Protein AF-A0A9W4T9F5-F1 (afdb_monomer)

Structure (mmCIF, N/CA/C/O backbone):
data_AF-A0A9W4T9F5-F1
#
_entry.id   AF-A0A9W4T9F5-F1
#
loop_
_atom_site.group_PDB
_atom_site.id
_atom_site.type_symbol
_atom_site.label_atom_id
_atom_site.label_alt_id
_atom_site.label_comp_id
_atom_site.label_asym_id
_atom_site.label_entity_id
_atom_site.label_seq_id
_atom_site.pdbx_PDB_ins_code
_atom_site.Cartn_x
_atom_site.Cartn_y
_atom_site.Cartn_z
_atom_site.occupancy
_atom_site.B_iso_or_equiv
_atom_site.auth_seq_id
_atom_site.auth_comp_id
_atom_site.auth_asym_id
_atom_site.auth_atom_id
_atom_site.pdbx_PDB_model_num
ATOM 1 N N . LEU A 1 1 ? -12.898 -2.726 -0.634 1.00 75.88 1 LEU A N 1
ATOM 2 C CA . LEU A 1 1 ? -12.450 -2.211 -1.949 1.00 75.88 1 LEU A CA 1
ATOM 3 C C . LEU A 1 1 ? -10.954 -2.433 -2.067 1.00 75.88 1 LEU A C 1
ATOM 5 O O . LEU A 1 1 ? -10.260 -2.231 -1.074 1.00 75.88 1 LEU A O 1
ATOM 9 N N . GLY A 1 2 ? -10.455 -2.837 -3.228 1.00 84.75 2 GLY A N 1
ATOM 10 C CA . GLY A 1 2 ? -9.017 -2.864 -3.426 1.00 84.75 2 GLY A CA 1
ATOM 11 C C . GLY A 1 2 ? -8.603 -2.886 -4.880 1.00 84.75 2 GLY A C 1
ATOM 12 O O . GLY A 1 2 ? -9.428 -3.102 -5.768 1.00 84.75 2 GLY A O 1
ATOM 13 N N . LEU A 1 3 ? -7.330 -2.574 -5.086 1.00 84.75 3 LEU A N 1
ATOM 14 C CA . LEU A 1 3 ? -6.757 -2.304 -6.392 1.00 84.75 3 LEU A CA 1
ATOM 15 C C . LEU A 1 3 ? -5.513 -3.162 -6.604 1.00 84.75 3 LEU A C 1
ATOM 17 O O . LEU A 1 3 ? -4.684 -3.329 -5.704 1.00 84.75 3 LEU A O 1
ATOM 21 N N . LYS A 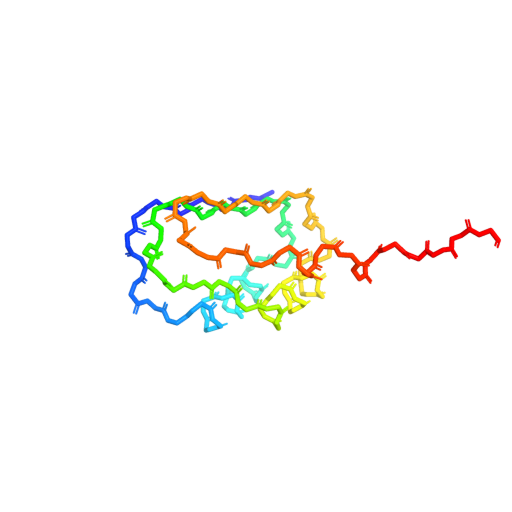1 4 ? -5.389 -3.711 -7.810 1.00 85.56 4 LYS A N 1
ATOM 22 C CA . LYS A 1 4 ? -4.242 -4.507 -8.233 1.00 85.56 4 LYS A CA 1
ATOM 23 C C . LYS A 1 4 ? -3.719 -3.972 -9.555 1.00 85.56 4 LYS A C 1
ATOM 25 O O . LYS A 1 4 ? -4.477 -3.859 -10.512 1.00 85.56 4 LYS A O 1
ATOM 30 N N . PHE A 1 5 ? -2.417 -3.733 -9.600 1.00 76.44 5 PHE A N 1
ATOM 31 C CA . PHE A 1 5 ? -1.698 -3.299 -10.787 1.00 76.44 5 PHE A CA 1
ATOM 32 C C . PHE A 1 5 ? -0.732 -4.385 -11.217 1.00 76.44 5 PHE A C 1
ATOM 34 O O . PHE A 1 5 ? -0.041 -4.973 -10.383 1.00 76.44 5 PHE A O 1
ATOM 41 N N . ILE A 1 6 ? -0.725 -4.656 -12.518 1.00 78.00 6 ILE A N 1
ATOM 42 C CA . ILE A 1 6 ? 0.130 -5.655 -13.148 1.00 78.00 6 ILE A CA 1
ATOM 43 C C . ILE A 1 6 ? 0.748 -5.010 -14.387 1.00 78.00 6 ILE A C 1
ATOM 45 O O . ILE A 1 6 ? 0.015 -4.576 -15.273 1.00 78.00 6 ILE A O 1
ATOM 49 N N . GLY A 1 7 ? 2.079 -4.974 -14.453 1.00 72.31 7 GLY A N 1
ATOM 50 C CA . GLY A 1 7 ? 2.829 -4.437 -15.593 1.00 72.31 7 GLY A CA 1
ATOM 51 C C . GLY A 1 7 ? 3.537 -3.117 -15.297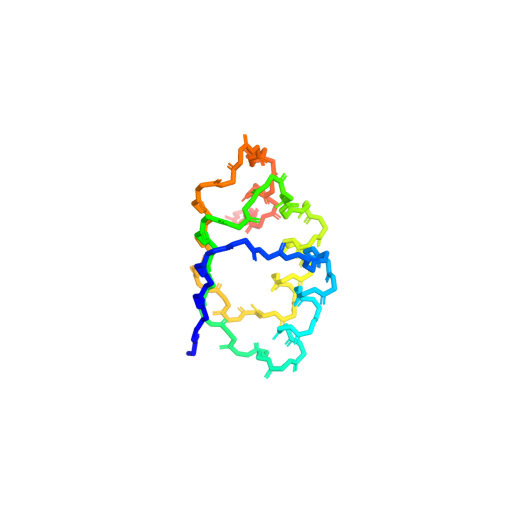 1.00 72.31 7 GLY A C 1
ATOM 52 O O . GLY A 1 7 ? 3.437 -2.578 -14.195 1.00 72.31 7 GLY A O 1
ATOM 53 N N . GLU A 1 8 ? 4.284 -2.618 -16.284 1.00 69.12 8 GLU A N 1
ATOM 54 C CA . GLU A 1 8 ? 5.091 -1.407 -16.134 1.00 69.12 8 GLU A CA 1
ATOM 55 C C . GLU A 1 8 ? 4.202 -0.171 -15.968 1.00 69.12 8 GLU A C 1
ATOM 57 O O . GLU A 1 8 ? 3.409 0.178 -16.843 1.00 69.12 8 GLU A O 1
ATOM 62 N N . ILE A 1 9 ? 4.349 0.505 -14.828 1.00 66.56 9 ILE A N 1
ATOM 63 C CA . ILE A 1 9 ? 3.710 1.792 -14.573 1.00 66.56 9 ILE A CA 1
ATOM 64 C C . ILE A 1 9 ? 4.733 2.868 -14.924 1.00 66.56 9 ILE A C 1
ATOM 66 O O . ILE A 1 9 ? 5.745 3.011 -14.244 1.00 66.56 9 ILE A O 1
ATOM 70 N N . ASN A 1 10 ? 4.461 3.633 -15.982 1.00 69.12 10 ASN A N 1
ATOM 71 C CA . ASN A 1 10 ? 5.336 4.730 -16.416 1.00 69.12 10 ASN A CA 1
ATOM 72 C C . ASN A 1 10 ? 4.992 6.079 -15.746 1.00 69.12 10 ASN A C 1
ATOM 74 O O . ASN A 1 10 ? 5.492 7.129 -16.141 1.00 69.12 10 ASN A O 1
ATOM 78 N N . ILE A 1 11 ? 4.114 6.048 -14.741 1.00 70.56 11 ILE A N 1
ATOM 79 C CA . ILE A 1 11 ? 3.724 7.192 -13.908 1.00 70.56 11 ILE A CA 1
ATOM 80 C C . ILE A 1 11 ? 4.636 7.222 -12.677 1.00 70.56 11 ILE A C 1
ATOM 82 O O . ILE A 1 11 ? 5.053 6.177 -12.175 1.00 70.56 11 ILE A O 1
ATOM 86 N N . GLU A 1 12 ? 4.973 8.414 -12.188 1.00 76.88 12 GLU A N 1
ATOM 87 C CA . GLU A 1 12 ? 5.687 8.545 -10.917 1.00 76.88 12 GLU A CA 1
ATOM 88 C C . GLU A 1 12 ? 4.852 7.973 -9.755 1.00 76.88 12 GLU A C 1
ATOM 90 O O . GLU A 1 12 ? 3.663 8.294 -9.650 1.00 76.88 12 GLU A O 1
ATOM 95 N N . PRO A 1 13 ? 5.441 7.124 -8.886 1.00 73.88 13 PRO A N 1
ATOM 96 C CA . PRO A 1 13 ? 4.706 6.466 -7.805 1.00 73.88 13 PRO A CA 1
ATOM 97 C C . PRO A 1 13 ? 3.982 7.452 -6.875 1.00 73.88 13 PRO A C 1
ATOM 99 O O . PRO A 1 13 ? 2.867 7.170 -6.438 1.00 73.88 13 PRO A O 1
ATOM 102 N N . ASP A 1 14 ? 4.581 8.618 -6.637 1.00 77.75 14 ASP A N 1
ATOM 103 C CA . ASP A 1 14 ? 4.072 9.715 -5.809 1.00 77.75 14 ASP A CA 1
ATOM 104 C C . ASP A 1 14 ? 2.731 10.251 -6.319 1.00 77.75 14 ASP A C 1
ATOM 106 O O . ASP A 1 14 ? 1.739 10.294 -5.585 1.00 77.75 14 ASP A O 1
ATOM 110 N N . VAL A 1 15 ? 2.697 10.618 -7.605 1.00 82.88 15 VAL A N 1
ATOM 111 C CA . VAL A 1 15 ? 1.501 11.134 -8.284 1.00 82.88 15 VAL A CA 1
ATOM 112 C C . VAL A 1 15 ? 0.404 10.084 -8.234 1.00 82.88 15 VAL A C 1
ATOM 114 O O . VAL A 1 15 ? -0.733 10.362 -7.858 1.00 82.88 15 VAL A O 1
ATOM 117 N N . TYR A 1 16 ? 0.772 8.852 -8.566 1.00 81.50 16 TYR A N 1
ATOM 118 C CA . TYR A 1 16 ? -0.153 7.738 -8.587 1.00 81.50 16 TYR A CA 1
ATOM 119 C C . TYR A 1 16 ? -0.780 7.475 -7.202 1.00 81.50 16 TYR A C 1
ATOM 121 O O . TYR A 1 16 ? -1.998 7.317 -7.103 1.00 81.50 16 TYR A O 1
ATOM 129 N N . ILE A 1 17 ? 0.018 7.451 -6.126 1.00 84.12 17 ILE A N 1
ATOM 130 C CA . ILE A 1 17 ? -0.494 7.203 -4.773 1.00 84.12 17 ILE A CA 1
ATOM 131 C C . ILE A 1 17 ? -1.444 8.312 -4.335 1.00 84.12 17 ILE A C 1
ATOM 133 O O . ILE A 1 17 ? -2.515 8.004 -3.814 1.00 84.12 17 ILE A O 1
ATOM 137 N N . SER A 1 18 ? -1.100 9.575 -4.598 1.00 86.38 18 SER A N 1
ATOM 138 C CA . SER A 1 18 ? -1.967 10.702 -4.250 1.00 86.38 18 SER A CA 1
ATOM 139 C C . SER A 1 18 ? -3.343 10.582 -4.913 1.00 86.38 18 SER A C 1
ATOM 141 O O . SER A 1 18 ? -4.368 10.722 -4.245 1.00 86.38 18 SER A O 1
ATOM 143 N N . GLU A 1 19 ? -3.383 10.255 -6.205 1.00 88.06 19 GLU A N 1
ATOM 144 C CA . GLU A 1 19 ? -4.641 10.138 -6.948 1.00 88.06 19 GLU A CA 1
ATOM 145 C C . GLU A 1 19 ? -5.479 8.935 -6.500 1.00 88.06 19 GLU A C 1
ATOM 147 O O . GLU A 1 19 ? -6.694 9.056 -6.324 1.00 88.06 19 GLU A O 1
ATOM 152 N N . VAL A 1 20 ? -4.849 7.787 -6.232 1.00 86.31 20 VAL A N 1
ATOM 153 C CA . VAL A 1 20 ? -5.562 6.616 -5.698 1.00 86.31 20 VAL A CA 1
ATOM 154 C C . VAL A 1 20 ? -6.149 6.895 -4.324 1.00 86.31 20 VAL A C 1
ATOM 156 O O . VAL A 1 20 ? -7.293 6.524 -4.071 1.00 86.31 20 VAL A O 1
ATOM 159 N N . CYS A 1 21 ? -5.403 7.562 -3.452 1.00 87.50 21 CYS A N 1
ATOM 160 C CA . CYS A 1 21 ? -5.874 7.948 -2.130 1.00 87.50 21 CYS A CA 1
ATOM 161 C C . CYS A 1 21 ? -7.098 8.872 -2.200 1.00 87.50 21 CYS A C 1
ATOM 163 O O . CYS A 1 21 ? -8.106 8.597 -1.549 1.00 87.50 21 CYS A O 1
ATOM 165 N N . LYS A 1 22 ? -7.064 9.894 -3.067 1.00 89.12 22 LYS A N 1
ATOM 166 C CA . LYS A 1 22 ? -8.204 10.801 -3.289 1.00 89.12 22 LYS A CA 1
ATOM 167 C C . LYS A 1 22 ? -9.427 10.078 -3.852 1.00 89.12 22 LYS A C 1
ATOM 169 O O . LYS A 1 22 ? -10.548 10.329 -3.417 1.00 89.12 22 LYS A O 1
ATOM 174 N N . ALA A 1 23 ? -9.224 9.187 -4.822 1.00 90.25 23 ALA A N 1
ATOM 175 C CA . ALA A 1 23 ? -10.314 8.463 -5.470 1.00 90.25 23 ALA A CA 1
ATOM 176 C C . ALA A 1 23 ? -10.892 7.341 -4.588 1.00 90.25 23 ALA A C 1
ATOM 178 O O . ALA A 1 23 ? -12.069 7.000 -4.702 1.00 90.25 23 ALA A O 1
ATOM 179 N N . CYS A 1 24 ? -10.067 6.737 -3.729 1.00 90.19 24 CYS A N 1
ATOM 180 C CA . CYS A 1 24 ? -10.394 5.539 -2.958 1.00 90.19 24 CYS A CA 1
ATOM 181 C C . CYS A 1 24 ? -9.999 5.668 -1.469 1.00 90.19 24 CYS A C 1
ATOM 183 O O . CYS A 1 24 ? -9.224 4.843 -0.985 1.00 90.19 24 CYS A O 1
ATOM 185 N N . PRO A 1 25 ? -10.590 6.585 -0.680 1.00 89.00 25 PRO A N 1
ATOM 186 C CA . PRO A 1 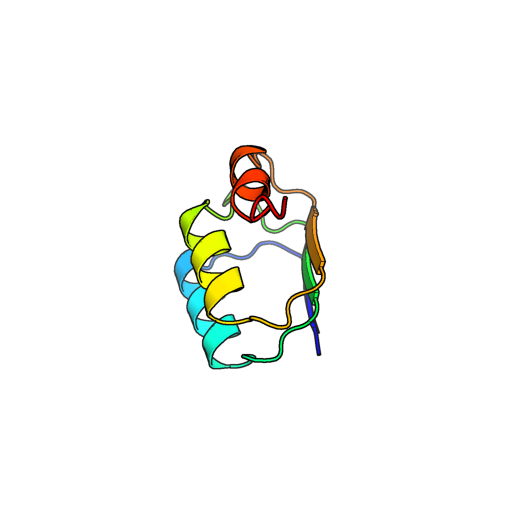25 ? -10.219 6.785 0.734 1.00 89.00 25 PRO A CA 1
ATOM 187 C C . PRO A 1 25 ? -10.495 5.561 1.635 1.00 89.00 25 PRO A C 1
ATOM 189 O O . PRO A 1 25 ? -9.925 5.398 2.710 1.00 89.00 25 PRO A O 1
ATOM 192 N N . ASN A 1 26 ? -11.365 4.645 1.194 1.00 89.56 26 ASN A N 1
ATOM 193 C CA . ASN A 1 26 ? -11.698 3.402 1.903 1.00 89.56 26 ASN A CA 1
ATOM 194 C C . ASN A 1 26 ? -10.961 2.170 1.349 1.00 89.56 26 ASN A C 1
ATOM 196 O O . ASN A 1 26 ? -11.462 1.041 1.444 1.00 89.56 26 ASN A O 1
ATOM 200 N N . LEU A 1 27 ? -9.801 2.367 0.718 1.00 91.00 27 LEU A N 1
ATOM 201 C CA . LEU A 1 27 ? -9.001 1.278 0.170 1.00 91.00 27 LEU A CA 1
ATOM 202 C C . LEU A 1 27 ? -8.591 0.306 1.283 1.00 91.00 27 LEU A C 1
ATOM 204 O O . LEU A 1 27 ? -8.039 0.710 2.297 1.00 91.00 27 LEU A O 1
ATOM 208 N N . GLN A 1 28 ? -8.860 -0.986 1.093 1.00 92.88 28 GLN A N 1
ATOM 209 C CA . GLN A 1 28 ? -8.532 -2.031 2.072 1.00 92.88 28 GLN A CA 1
ATOM 210 C C . GLN A 1 28 ? -7.330 -2.866 1.654 1.00 92.88 28 GLN A C 1
ATOM 212 O O . GLN A 1 28 ? -6.640 -3.427 2.504 1.00 92.88 28 GLN A O 1
ATOM 217 N N . TRP A 1 29 ? -7.078 -2.980 0.354 1.00 90.38 29 TRP A N 1
ATOM 218 C CA . TRP A 1 29 ? -5.914 -3.683 -0.154 1.00 90.38 29 TRP A CA 1
ATOM 219 C C . TRP A 1 29 ? -5.398 -3.045 -1.441 1.00 90.38 29 TRP A C 1
ATOM 221 O O . TRP A 1 29 ? -6.181 -2.642 -2.302 1.00 90.38 29 TRP A O 1
ATOM 231 N N . LEU A 1 30 ? -4.075 -2.970 -1.558 1.00 86.75 30 LEU A N 1
ATOM 232 C CA . LEU A 1 30 ? -3.363 -2.444 -2.715 1.00 86.75 30 LEU A CA 1
ATOM 233 C C . LEU A 1 30 ? -2.236 -3.400 -3.098 1.00 86.75 30 LEU A C 1
ATOM 235 O O . LEU A 1 30 ? -1.479 -3.850 -2.236 1.00 86.75 30 LEU A O 1
ATOM 239 N N . SER A 1 31 ? -2.128 -3.719 -4.385 1.00 85.38 31 SER A N 1
ATOM 240 C CA . SER A 1 31 ? -1.092 -4.607 -4.902 1.00 85.38 31 SER A CA 1
ATOM 241 C C . SER A 1 31 ? -0.410 -4.025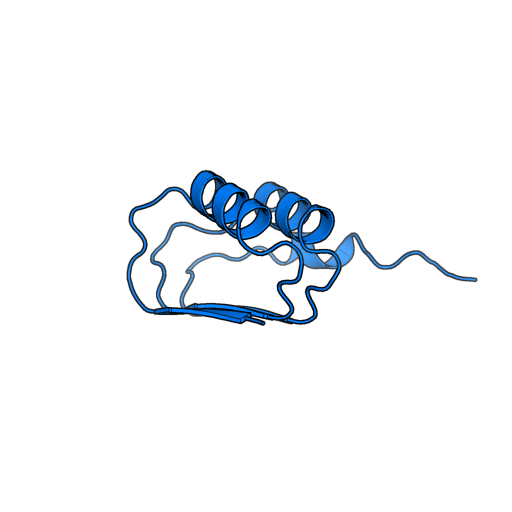 -6.132 1.00 85.38 31 SER A C 1
ATOM 243 O O . SER A 1 31 ? -1.080 -3.682 -7.101 1.00 85.38 31 SER A O 1
ATOM 245 N N . PHE A 1 32 ? 0.919 -4.018 -6.116 1.00 80.31 32 PHE A N 1
ATOM 246 C CA . PHE A 1 32 ? 1.782 -3.676 -7.242 1.00 80.31 32 PHE A CA 1
ATOM 247 C C . PHE A 1 32 ? 2.562 -4.916 -7.663 1.00 80.31 32 PHE A C 1
ATOM 249 O O . PHE A 1 32 ? 3.337 -5.459 -6.875 1.00 80.31 32 PHE A O 1
ATOM 256 N N . GLU A 1 33 ? 2.353 -5.387 -8.887 1.00 80.69 33 GLU A N 1
ATOM 257 C CA . GLU A 1 33 ? 3.067 -6.527 -9.452 1.00 80.69 33 GLU A CA 1
ATOM 258 C C . GLU A 1 33 ? 3.754 -6.116 -10.757 1.00 80.69 33 GLU A C 1
ATOM 260 O O . GLU A 1 33 ? 3.118 -5.616 -11.681 1.00 80.69 33 GLU A O 1
ATOM 265 N N . ASN A 1 34 ? 5.062 -6.361 -10.851 1.00 75.25 34 ASN A N 1
ATOM 266 C CA . ASN A 1 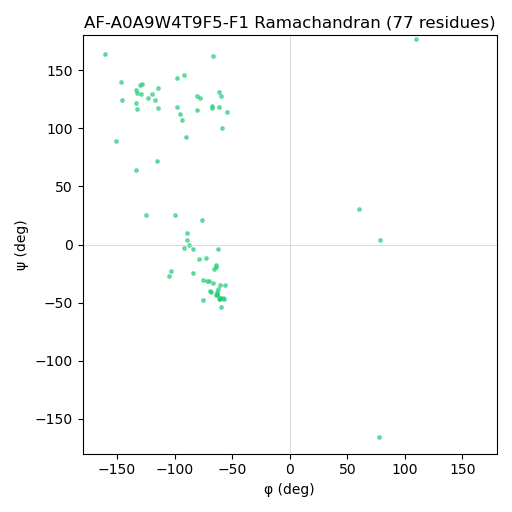34 ? 5.856 -6.089 -12.053 1.00 75.25 34 ASN A CA 1
ATOM 267 C C . ASN A 1 34 ? 5.867 -4.604 -12.488 1.00 75.25 34 ASN A C 1
ATOM 269 O O . ASN A 1 34 ? 6.006 -4.302 -13.668 1.00 75.25 34 ASN A O 1
ATOM 273 N N . CYS A 1 35 ? 5.756 -3.676 -11.533 1.00 68.44 35 CYS A N 1
ATOM 274 C CA . CYS A 1 35 ? 5.686 -2.227 -11.775 1.00 68.44 35 CYS A CA 1
ATOM 275 C C . CYS A 1 35 ? 7.030 -1.550 -12.125 1.00 68.44 35 CYS A C 1
ATOM 277 O O . CYS A 1 35 ? 7.158 -0.336 -11.997 1.00 68.44 35 CYS A O 1
ATOM 279 N N . GLY A 1 36 ? 8.028 -2.305 -12.595 1.00 63.41 36 GLY A N 1
ATOM 280 C CA . GLY A 1 36 ? 9.337 -1.775 -12.995 1.00 63.41 36 GLY A CA 1
ATOM 281 C C . GLY A 1 36 ? 10.279 -1.435 -11.827 1.00 63.41 36 GLY A C 1
ATOM 282 O O . GLY A 1 36 ? 10.098 -1.880 -10.692 1.00 63.41 36 GLY A O 1
ATOM 283 N N . SER A 1 37 ? 11.352 -0.682 -12.114 1.00 59.59 37 SER A N 1
ATOM 284 C CA . SER A 1 37 ? 12.391 -0.326 -11.127 1.00 59.59 37 SER A CA 1
ATOM 285 C C . SER A 1 37 ? 12.059 0.898 -10.271 1.00 59.59 37 SER A C 1
ATOM 287 O O . SER A 1 37 ? 12.858 1.242 -9.399 1.00 59.59 37 SER A O 1
ATOM 289 N N . ARG A 1 38 ? 10.929 1.574 -10.518 1.00 63.78 38 ARG A N 1
ATOM 290 C CA . ARG A 1 38 ? 10.476 2.704 -9.700 1.00 63.78 38 ARG A CA 1
ATOM 291 C C . ARG A 1 38 ? 9.797 2.164 -8.450 1.00 63.78 38 ARG A C 1
ATOM 293 O O . ARG A 1 38 ? 8.809 1.440 -8.507 1.00 63.78 38 ARG A O 1
ATOM 300 N N . ILE A 1 39 ? 10.412 2.462 -7.321 1.00 63.69 39 ILE A N 1
ATOM 301 C CA . ILE A 1 39 ? 10.035 1.963 -6.005 1.00 63.69 39 ILE A CA 1
ATOM 302 C C . ILE A 1 39 ? 9.197 3.020 -5.308 1.00 63.69 39 ILE A C 1
ATOM 304 O O . ILE A 1 39 ? 9.486 4.206 -5.424 1.00 63.69 39 ILE A O 1
ATOM 308 N N . LEU A 1 40 ? 8.197 2.569 -4.557 1.00 72.81 40 LEU A N 1
ATOM 309 C CA . LEU A 1 40 ? 7.482 3.408 -3.604 1.00 72.81 40 LEU A CA 1
ATOM 310 C C . LEU A 1 40 ? 8.451 3.911 -2.533 1.00 72.81 40 LEU A C 1
ATOM 312 O O . LEU A 1 40 ? 9.036 3.103 -1.805 1.00 72.81 40 LEU A O 1
ATOM 316 N N . SER A 1 41 ? 8.617 5.228 -2.439 1.00 75.62 41 SER A N 1
ATOM 317 C CA . SER A 1 41 ? 9.377 5.845 -1.360 1.00 75.62 41 SER A CA 1
ATOM 318 C C . SER A 1 41 ? 8.658 5.651 -0.023 1.00 75.62 41 SER A C 1
ATOM 320 O O . SER A 1 41 ? 7.458 5.361 0.041 1.00 75.62 41 SER A O 1
ATOM 322 N N . ASN A 1 42 ? 9.391 5.837 1.076 1.00 76.12 42 ASN A N 1
ATOM 323 C CA . ASN A 1 42 ? 8.776 5.844 2.400 1.00 76.12 42 ASN A CA 1
ATOM 324 C C . ASN A 1 42 ? 7.732 6.964 2.522 1.00 76.12 42 ASN A C 1
ATOM 326 O O . ASN A 1 42 ? 6.713 6.741 3.169 1.00 76.12 42 ASN A O 1
ATOM 330 N N . GLU A 1 43 ? 7.944 8.124 1.884 1.00 81.38 43 GLU A N 1
ATOM 331 C CA . GLU A 1 43 ? 6.951 9.204 1.902 1.00 81.38 43 GLU A CA 1
ATOM 332 C C . GLU A 1 43 ? 5.654 8.768 1.218 1.00 81.38 43 GLU A C 1
ATOM 334 O O . GLU A 1 43 ? 4.571 9.019 1.743 1.00 81.38 43 GLU A O 1
ATOM 339 N N . ASN A 1 44 ? 5.735 8.046 0.092 1.00 81.62 44 ASN A N 1
ATOM 340 C CA . ASN A 1 44 ? 4.528 7.555 -0.577 1.00 81.62 44 ASN A CA 1
ATOM 341 C C . ASN A 1 44 ? 3.739 6.590 0.316 1.00 81.62 44 ASN A C 1
ATOM 343 O O . ASN A 1 44 ? 2.510 6.608 0.330 1.00 81.62 44 ASN A O 1
ATOM 347 N N . LEU A 1 45 ? 4.440 5.745 1.073 1.00 79.06 45 LEU A N 1
ATOM 348 C CA . LEU A 1 45 ? 3.810 4.815 2.007 1.00 79.06 45 LEU A CA 1
ATOM 349 C C . LEU A 1 45 ? 3.167 5.541 3.191 1.00 79.06 45 LEU A C 1
ATOM 351 O O . LEU A 1 45 ? 2.062 5.177 3.586 1.00 79.06 45 LEU A O 1
ATOM 355 N N . GLU A 1 46 ? 3.827 6.566 3.735 1.00 84.12 46 GLU A N 1
ATOM 356 C CA . GLU A 1 46 ? 3.273 7.398 4.809 1.00 84.12 46 GLU A CA 1
ATOM 357 C C . GLU A 1 46 ? 1.989 8.106 4.344 1.00 84.12 46 GLU A C 1
ATOM 359 O O . GLU A 1 46 ? 0.968 8.001 5.024 1.00 84.12 46 GLU A O 1
ATOM 364 N N . VAL A 1 47 ? 1.988 8.714 3.149 1.00 85.62 47 VAL A N 1
ATOM 365 C CA . VAL A 1 47 ? 0.783 9.319 2.546 1.00 85.62 47 VAL A CA 1
ATOM 366 C C . VAL A 1 47 ? -0.334 8.291 2.416 1.00 85.62 47 VAL A C 1
ATOM 368 O O . VAL A 1 47 ? -1.469 8.548 2.812 1.00 85.62 47 VAL A O 1
ATOM 371 N N . LEU A 1 48 ? -0.022 7.096 1.913 1.00 84.75 48 LEU A N 1
ATOM 372 C CA . LEU A 1 48 ? -1.043 6.082 1.691 1.00 84.75 48 LEU A CA 1
ATOM 373 C C . LEU A 1 48 ? -1.661 5.570 2.999 1.00 84.75 48 LEU A C 1
ATOM 375 O O . LEU A 1 48 ? -2.851 5.274 3.034 1.00 84.75 48 LEU A O 1
ATOM 379 N N . LEU A 1 49 ? -0.887 5.501 4.083 1.00 83.25 49 LEU A N 1
ATOM 380 C CA . LEU A 1 49 ? -1.396 5.133 5.407 1.00 83.25 49 LEU A CA 1
ATOM 381 C C . LEU A 1 49 ? -2.253 6.233 6.047 1.00 83.25 49 LEU A C 1
ATOM 383 O O . LEU A 1 49 ? -3.169 5.913 6.803 1.00 83.25 49 LEU A O 1
ATOM 387 N N . VAL A 1 50 ? -1.960 7.504 5.763 1.00 88.06 50 VAL A N 1
ATOM 388 C CA . VAL A 1 50 ? -2.731 8.650 6.269 1.00 88.06 50 VAL A CA 1
ATOM 389 C C . VAL A 1 50 ? -4.057 8.788 5.521 1.00 88.06 50 VAL A C 1
ATOM 391 O O . VAL A 1 50 ? -5.107 8.905 6.148 1.00 88.06 50 VAL A O 1
ATOM 394 N N . GLU A 1 51 ? -4.016 8.730 4.192 1.00 89.56 51 GLU A N 1
ATOM 395 C CA . GLU A 1 51 ? -5.177 9.002 3.339 1.00 89.56 51 GLU A CA 1
ATOM 396 C C . GLU A 1 51 ? -6.093 7.779 3.149 1.00 89.56 51 GLU A C 1
ATOM 398 O O . GLU A 1 51 ? -7.290 7.928 2.904 1.00 89.56 51 GLU A O 1
ATOM 403 N N . CYS A 1 52 ? -5.562 6.558 3.293 1.00 90.25 52 CYS A N 1
ATOM 404 C CA . CYS A 1 52 ? -6.336 5.313 3.258 1.00 90.25 52 CYS A CA 1
ATOM 405 C C . CYS A 1 52 ? -6.292 4.607 4.628 1.00 90.25 52 CYS A C 1
ATOM 407 O O . CYS A 1 52 ? -5.681 3.539 4.751 1.00 90.25 52 CYS A O 1
ATOM 409 N N . PRO A 1 53 ? -6.974 5.128 5.668 1.00 89.12 53 PRO A N 1
ATOM 410 C CA . PRO A 1 53 ? -6.895 4.595 7.036 1.00 89.12 53 PRO A CA 1
ATOM 411 C C . PRO A 1 53 ? -7.433 3.162 7.171 1.00 89.12 53 PRO A C 1
ATOM 413 O O . PRO A 1 53 ? -7.148 2.464 8.142 1.00 89.12 53 PRO A O 1
ATOM 416 N N . ASN A 1 54 ? -8.214 2.707 6.189 1.00 90.38 54 ASN A N 1
ATOM 417 C CA . ASN A 1 54 ? -8.776 1.362 6.138 1.00 90.38 54 ASN A CA 1
ATOM 418 C C . ASN A 1 54 ? -7.865 0.339 5.442 1.00 90.38 54 ASN A C 1
ATOM 420 O O . ASN A 1 54 ? -8.285 -0.812 5.273 1.00 90.38 54 ASN A O 1
ATOM 424 N N . LEU A 1 55 ? -6.647 0.720 5.034 1.00 88.38 55 LEU A N 1
ATOM 425 C CA . LEU A 1 55 ? -5.730 -0.173 4.336 1.00 88.38 55 LEU A CA 1
ATOM 426 C C . LEU A 1 55 ? -5.247 -1.291 5.266 1.00 88.38 55 LEU A C 1
ATOM 428 O O . LEU A 1 55 ? -4.550 -1.069 6.249 1.00 88.38 55 LEU A O 1
ATOM 432 N N . LYS A 1 56 ? -5.584 -2.530 4.911 1.00 89.31 56 LYS A N 1
ATOM 433 C CA . LYS A 1 56 ? -5.226 -3.745 5.658 1.00 89.31 56 LYS A CA 1
ATOM 434 C C . LYS A 1 56 ? -4.083 -4.518 5.016 1.00 89.31 56 LYS A C 1
ATOM 436 O O . LYS A 1 56 ? -3.456 -5.346 5.670 1.00 89.31 56 LYS A O 1
ATOM 441 N N . ARG A 1 57 ? -3.858 -4.329 3.714 1.00 86.06 57 ARG A N 1
ATOM 442 C CA . ARG A 1 57 ? -2.864 -5.095 2.960 1.00 86.06 57 ARG A CA 1
ATOM 443 C C . ARG A 1 57 ? -2.218 -4.247 1.875 1.00 86.06 57 ARG A C 1
ATOM 445 O O . ARG A 1 57 ? -2.901 -3.769 0.978 1.00 86.06 57 ARG A O 1
ATOM 452 N N . LEU A 1 58 ? -0.896 -4.163 1.914 1.00 84.19 58 LEU A N 1
ATOM 453 C CA . LEU A 1 58 ? -0.084 -3.640 0.825 1.00 84.19 58 LEU A CA 1
ATOM 454 C C . LEU A 1 58 ? 0.825 -4.760 0.319 1.00 84.19 58 LEU A C 1
ATOM 456 O O . LEU A 1 58 ? 1.542 -5.384 1.096 1.00 84.19 58 LEU A O 1
ATOM 460 N N . THR A 1 59 ? 0.759 -5.061 -0.972 1.00 82.88 59 THR A N 1
ATOM 461 C CA . THR A 1 59 ? 1.606 -6.063 -1.627 1.00 82.88 59 THR A CA 1
ATOM 462 C C . THR A 1 59 ? 2.423 -5.389 -2.714 1.00 82.88 59 THR A C 1
ATOM 464 O O . THR A 1 59 ? 1.880 -4.672 -3.545 1.00 82.88 59 THR A O 1
ATOM 467 N N . ILE A 1 60 ? 3.732 -5.618 -2.717 1.00 78.00 60 ILE A N 1
ATOM 468 C CA . ILE A 1 60 ? 4.632 -5.100 -3.744 1.00 78.00 60 ILE A CA 1
ATOM 469 C C . ILE A 1 60 ? 5.514 -6.273 -4.183 1.00 78.00 60 ILE A C 1
ATOM 471 O O . ILE A 1 60 ? 6.227 -6.861 -3.370 1.00 78.00 60 ILE A O 1
ATOM 475 N N . ARG A 1 61 ? 5.406 -6.678 -5.450 1.00 74.56 61 ARG A N 1
ATOM 476 C CA . ARG A 1 61 ? 6.096 -7.836 -6.034 1.00 74.56 61 ARG A CA 1
ATOM 477 C C . ARG A 1 61 ? 6.780 -7.443 -7.337 1.00 74.56 61 ARG A C 1
ATOM 479 O O . ARG A 1 61 ? 6.203 -6.756 -8.174 1.00 74.56 61 ARG A O 1
ATOM 486 N N . GLY A 1 62 ? 8.009 -7.917 -7.528 1.00 64.12 62 GLY A N 1
ATOM 487 C CA . GLY A 1 62 ? 8.792 -7.633 -8.736 1.00 64.12 62 GLY A CA 1
ATOM 488 C C . GLY A 1 62 ? 9.444 -6.244 -8.772 1.00 64.12 62 GLY A C 1
ATOM 489 O O . GLY A 1 62 ? 10.100 -5.917 -9.754 1.00 64.12 62 GLY A O 1
ATOM 490 N N . SER A 1 63 ? 9.328 -5.442 -7.709 1.00 59.25 63 SER A N 1
ATOM 491 C CA . SER A 1 63 ? 10.111 -4.212 -7.535 1.00 59.25 63 SER A CA 1
ATOM 492 C C . SER A 1 63 ? 11.533 -4.555 -7.076 1.00 59.25 63 SER A C 1
ATOM 494 O O . SER A 1 63 ? 11.706 -5.238 -6.065 1.00 59.25 63 SER A O 1
ATOM 496 N N . ARG A 1 64 ? 12.562 -4.075 -7.784 1.00 56.31 64 ARG A N 1
ATOM 497 C CA . ARG A 1 64 ? 13.963 -4.473 -7.530 1.00 56.31 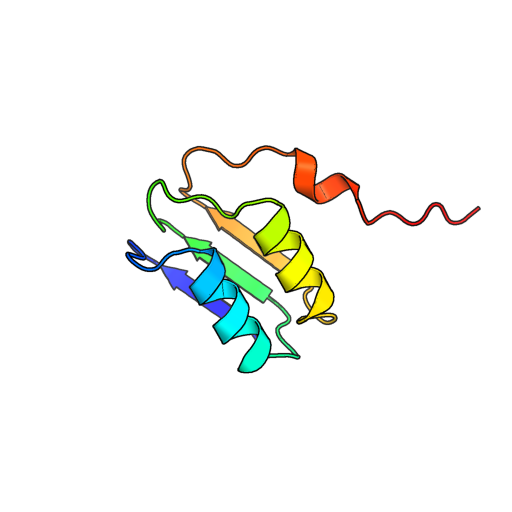64 ARG A CA 1
ATOM 498 C C . ARG A 1 64 ? 14.607 -3.918 -6.251 1.00 56.31 64 ARG A C 1
ATOM 500 O O . ARG A 1 64 ? 15.666 -4.418 -5.899 1.00 56.31 64 ARG A O 1
ATOM 507 N N . GLN A 1 65 ? 14.026 -2.945 -5.538 1.00 53.69 65 GLN A N 1
ATOM 508 C CA . GLN A 1 65 ? 14.599 -2.474 -4.261 1.00 53.69 65 GLN A CA 1
ATOM 509 C C . GLN A 1 65 ? 13.520 -1.943 -3.298 1.00 53.69 65 GLN A C 1
ATOM 511 O O . GLN A 1 65 ? 13.236 -0.759 -3.290 1.00 53.69 65 GLN A O 1
ATOM 516 N N . ILE A 1 66 ? 12.910 -2.767 -2.445 1.00 52.53 66 ILE A N 1
ATOM 517 C CA . ILE A 1 66 ? 12.150 -2.224 -1.300 1.00 52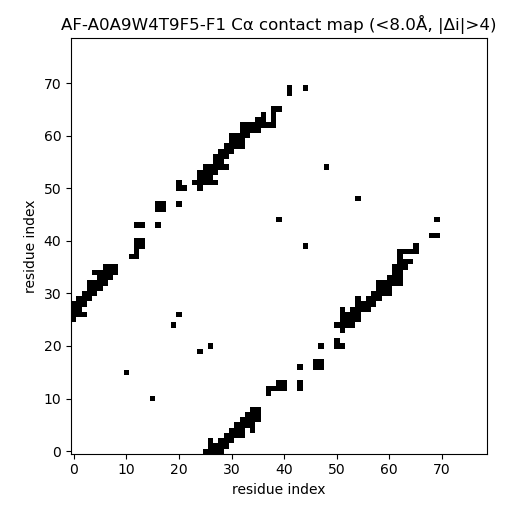.53 66 ILE A CA 1
ATOM 518 C C . ILE A 1 66 ? 13.062 -2.283 -0.081 1.00 52.53 66 ILE A C 1
ATOM 520 O O . ILE A 1 66 ? 13.480 -3.366 0.324 1.00 52.53 66 ILE A O 1
ATOM 524 N N . SER A 1 67 ? 13.379 -1.129 0.506 1.00 51.12 67 SER A N 1
ATOM 525 C CA . SER A 1 67 ? 14.089 -1.082 1.786 1.00 51.12 67 SER A CA 1
ATOM 526 C C . SER A 1 67 ? 13.100 -1.322 2.940 1.00 51.12 67 SER A C 1
ATOM 528 O O . SER A 1 67 ? 12.113 -0.596 3.036 1.00 51.12 67 SER A O 1
ATOM 530 N N . PRO A 1 68 ? 13.352 -2.264 3.870 1.00 54.50 68 PRO A N 1
ATOM 531 C CA . PRO A 1 68 ? 12.422 -2.620 4.956 1.00 54.50 68 PRO A CA 1
ATOM 532 C C . PRO A 1 68 ? 12.074 -1.509 5.966 1.00 54.50 68 PRO A C 1
ATOM 534 O O . PRO A 1 68 ? 11.268 -1.733 6.866 1.00 54.50 68 PRO A O 1
ATOM 537 N N . LYS A 1 69 ? 12.680 -0.318 5.867 1.00 54.22 69 LYS A N 1
ATOM 538 C CA . LYS A 1 69 ? 12.585 0.740 6.888 1.00 54.22 69 LYS A CA 1
ATOM 539 C C . LYS A 1 69 ? 11.177 1.336 7.057 1.00 54.22 69 LYS A C 1
ATOM 541 O O . LYS A 1 69 ? 10.898 1.877 8.120 1.00 54.22 69 LYS A O 1
ATOM 546 N N . ALA A 1 70 ? 10.292 1.215 6.065 1.00 53.16 70 ALA A N 1
ATOM 547 C CA . ALA A 1 70 ? 8.945 1.795 6.112 1.00 53.16 70 ALA A CA 1
ATOM 548 C C . ALA A 1 70 ? 7.993 1.116 7.113 1.00 53.16 70 ALA A C 1
ATOM 550 O O . ALA A 1 70 ? 7.113 1.762 7.675 1.00 53.16 70 ALA A O 1
ATOM 551 N N . PHE A 1 71 ? 8.154 -0.189 7.355 1.00 50.09 71 PHE A N 1
ATOM 552 C CA . PHE A 1 71 ? 7.153 -0.977 8.084 1.00 50.09 71 PHE A CA 1
ATOM 553 C C . PHE A 1 71 ? 7.201 -0.802 9.609 1.00 50.09 71 PHE A C 1
ATOM 555 O O . PHE A 1 71 ? 6.266 -1.199 10.298 1.00 50.09 71 PHE A O 1
ATOM 562 N N . PHE A 1 72 ? 8.259 -0.190 10.148 1.00 50.62 72 PHE A N 1
ATOM 563 C CA . PHE A 1 72 ? 8.487 -0.118 11.596 1.00 50.62 72 PHE A CA 1
ATOM 564 C C . PHE A 1 72 ? 7.909 1.127 12.284 1.00 50.62 72 PHE A C 1
ATOM 566 O O . PHE A 1 72 ? 7.989 1.231 13.503 1.00 50.62 72 PHE A O 1
ATOM 573 N N . LYS A 1 73 ? 7.306 2.072 11.554 1.00 47.56 73 LYS A N 1
ATOM 574 C CA . LYS A 1 73 ? 6.851 3.341 12.154 1.00 47.56 73 LYS A CA 1
ATOM 575 C C . LYS A 1 73 ? 5.445 3.337 12.763 1.00 47.56 73 LYS A C 1
ATOM 577 O O . LYS A 1 73 ? 5.051 4.362 13.303 1.00 47.56 73 LYS A O 1
ATOM 582 N N . ASN A 1 74 ? 4.696 2.229 12.734 1.00 44.94 74 ASN A N 1
ATOM 583 C CA . ASN A 1 74 ? 3.302 2.232 13.212 1.00 44.94 74 ASN A CA 1
ATOM 584 C C . ASN A 1 74 ? 2.947 1.197 14.290 1.00 44.94 74 ASN A C 1
ATOM 586 O O . ASN A 1 74 ? 1.778 0.866 14.474 1.00 44.94 74 ASN A O 1
ATOM 590 N N . SER A 1 75 ? 3.921 0.737 15.075 1.00 47.28 75 SER A N 1
ATOM 591 C CA . SER A 1 75 ? 3.631 0.169 16.393 1.00 47.28 75 SER A CA 1
ATOM 592 C C . SER A 1 75 ? 3.670 1.291 17.429 1.00 47.28 75 SER A C 1
ATOM 594 O O . SER A 1 75 ? 4.727 1.607 17.974 1.00 47.28 75 SER A O 1
ATOM 596 N N . ARG A 1 76 ? 2.512 1.904 17.709 1.00 46.97 76 ARG A N 1
ATOM 597 C CA . ARG A 1 76 ? 2.317 2.578 18.998 1.00 46.97 76 ARG A CA 1
ATOM 598 C C . ARG A 1 76 ? 2.612 1.542 20.082 1.00 46.97 76 ARG A C 1
ATOM 600 O O . ARG A 1 76 ? 1.907 0.540 20.173 1.00 46.97 76 ARG A O 1
ATOM 607 N N . ALA A 1 77 ? 3.675 1.774 20.848 1.00 40.94 77 ALA 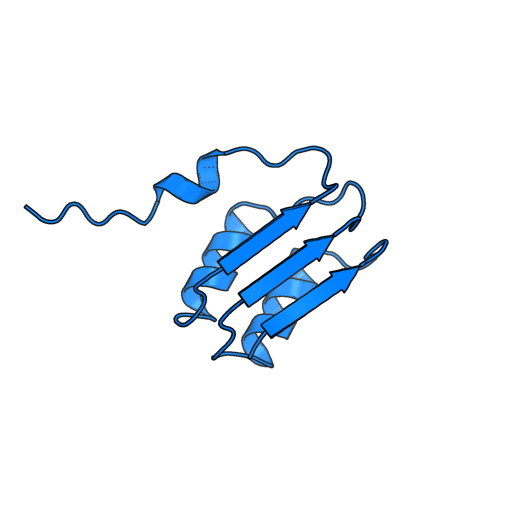A N 1
ATOM 608 C CA . ALA A 1 77 ? 3.930 1.082 22.097 1.00 40.94 77 ALA A CA 1
ATOM 609 C C . ALA A 1 77 ? 2.737 1.357 23.024 1.00 40.94 77 ALA A C 1
ATOM 611 O O . ALA A 1 77 ? 2.586 2.455 23.551 1.00 40.94 77 ALA A O 1
ATOM 612 N N . GLY A 1 78 ? 1.832 0.388 23.116 1.00 48.72 78 GLY A N 1
ATOM 613 C CA . GLY A 1 78 ? 0.865 0.300 24.195 1.00 48.72 78 GLY A CA 1
ATOM 614 C C . GLY A 1 78 ? 1.458 -0.600 25.266 1.00 48.72 78 GLY A C 1
ATOM 615 O O . GLY A 1 78 ? 1.571 -1.801 25.031 1.00 48.72 78 GLY A O 1
ATOM 616 N N . SER A 1 79 ? 1.884 0.000 26.377 1.00 37.06 79 SER A N 1
ATOM 617 C CA . SER A 1 79 ? 2.015 -0.527 27.749 1.00 37.06 79 SER A CA 1
ATOM 618 C C . SER A 1 79 ? 2.585 0.595 28.607 1.00 37.06 79 SER A C 1
ATOM 620 O O . SER A 1 79 ? 3.760 0.951 28.367 1.00 37.06 79 SER A O 1
#

InterPro domains:
  IPR032675 Leucine-rich repeat domain superfamily [G3DSA:3.80.10.10] (4-77)

pLDDT: mean 74.13, std 14.9, range [37.06, 92.88]

Solvent-accessible surface area (backbone atoms only — not comparable to full-atom values): 4742 Å² total; per-residue (Å²): 94,68,52,78,46,79,45,74,56,93,64,59,59,58,62,52,47,55,52,48,28,73,77,37,45,64,27,29,33,44,35,40,32,43,34,39,81,70,55,78,49,60,66,46,52,52,50,46,52,66,48,14,71,52,53,76,43,82,45,82,40,69,51,82,66,81,74,80,74,64,77,71,79,75,71,78,86,84,128

Mean predicted aligned error: 8.87 Å

Radius of gyration: 12.6 Å; Cα contacts (8 Å, |Δi|>4): 114; chains: 1; bounding box: 27×19×44 Å

Foldseek 3Di:
DEDEDEAADPDQLQVVLVVCLVVCQQHAEYEYEHNPQRDQDLVSVVSNCVSNVNHNYYYYYNHPDDDPVNPPPPPPDDD

Sequence (79 aa):
LGLKFIGEINIEPDVYISEVCKACPNLQWLSFENCGSRILSNENLEVLLVECPNLKRLTIRGSRQISPKAFFKNSRAGS

Secondary structure (DSSP, 8-state):
-EEEEES---S-HHHHHHHHHHH-TT--EEEEES--S-PPPHHHHHHHHHH-TT--EEEEES-S---GGGGGGG-----

Nearest PDB structures (foldseek):
  1zjr-assembly1_A  TM=4.541E-01  e=1.410E-01  Aquifex aeolicus
  3gyq-assembly1_B  TM=4.077E-01  e=1.711E-01  Streptomyces cyaneus
  2v6m-assembly1_D  TM=4.374E-01  e=9.756E-01  Thermus thermophilus HB8
  6yxx-assembly1_EE  TM=4.797E-01  e=2.115E+00  Trypanosoma brucei brucei
  3ua4-assembly1_B  TM=4.181E-01  e=3.321E+00  Caenorhabditis elegans

Organism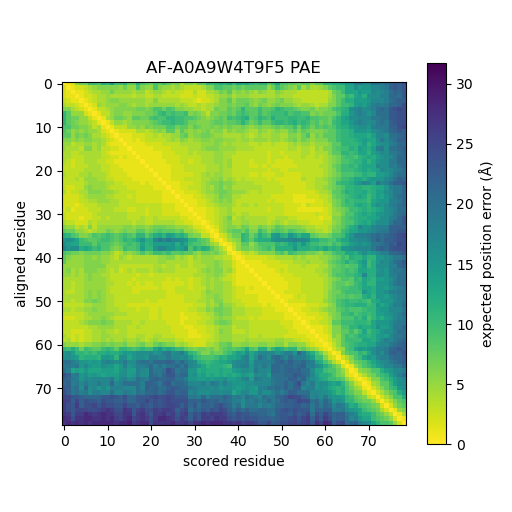: NCBI:txid1117311